Protein AF-A0A923YXT5-F1 (afdb_monomer)

Nearest PDB structures (foldseek):
  1cie-assembly1_A-2  TM=9.551E-01  e=8.536E-11  Saccharomyces cerevisiae
  1csv-assembly1_A  TM=9.526E-01  e=8.536E-11  Saccharomyces cerevisiae
  1qn2-assembly3_C  TM=9.470E-01  e=5.643E-10  Methylorubrum extorquens
  1ccr-assembly1_A  TM=9.533E-01  e=2.117E-09  Oryza sativa
  7tlx-assembly1_1  TM=9.416E-01  e=1.302E-06  Pseudomonas putida S16

Secondary structure (DSSP, 8-state):
------PPP-PPPPPHHHHHTT--HHHHHHHHTTTTTT---STTPPP-SS---TT-TTSBTT-STT----HHHHTTTTSB--HHHHHHHHH-HHHHSTT-S--------HHHHHHHHHHHHHSSSSPPPPPPPPTTTTPPPPPP--------------------

Structure (mmCIF, N/CA/C/O backbone):
data_AF-A0A923YXT5-F1
#
_entry.id   AF-A0A923YXT5-F1
#
loop_
_atom_site.group_PDB
_atom_site.id
_atom_site.type_symbol
_atom_site.label_atom_id
_atom_site.label_alt_id
_atom_site.label_comp_id
_atom_site.label_asym_id
_atom_site.label_entity_id
_atom_site.label_seq_id
_atom_site.pdbx_PDB_ins_code
_atom_site.Cartn_x
_atom_site.Cartn_y
_atom_site.Cartn_z
_atom_site.occupancy
_atom_site.B_iso_or_equiv
_atom_site.auth_seq_id
_atom_site.auth_comp_id
_atom_site.auth_asym_id
_atom_site.auth_atom_id
_atom_site.pdbx_PDB_model_num
ATOM 1 N N . GLU A 1 1 ? -2.731 35.002 30.625 1.00 38.69 1 GLU A N 1
ATOM 2 C CA . GLU A 1 1 ? -3.753 34.263 29.849 1.00 38.69 1 GLU A CA 1
ATOM 3 C C . GLU A 1 1 ? -3.170 33.890 28.485 1.00 38.69 1 GLU A C 1
ATOM 5 O O . GLU A 1 1 ? -2.816 34.787 27.735 1.00 38.69 1 GLU A O 1
ATOM 10 N N . GLU A 1 2 ? -2.794 32.651 28.157 1.00 40.62 2 GLU A N 1
ATOM 11 C CA . GLU A 1 2 ? -3.551 31.385 28.159 1.00 40.62 2 GLU A CA 1
ATOM 12 C C . GLU A 1 2 ? -4.891 31.479 27.425 1.00 40.62 2 GLU A C 1
ATOM 14 O O . GLU A 1 2 ? -5.812 32.089 27.947 1.00 40.62 2 GLU A O 1
ATOM 19 N N . VAL A 1 3 ? -4.990 30.830 26.255 1.00 37.34 3 VAL A N 1
ATOM 20 C CA . VAL A 1 3 ? -5.814 29.616 26.124 1.00 37.34 3 VAL A CA 1
ATOM 21 C C . VAL A 1 3 ? -5.154 28.679 25.103 1.00 37.34 3 VAL A C 1
ATOM 23 O O . VAL A 1 3 ? -5.242 28.874 23.891 1.00 37.34 3 VAL A O 1
ATOM 26 N N . ALA A 1 4 ? -4.463 27.656 25.602 1.00 42.16 4 ALA A N 1
ATOM 27 C CA . ALA A 1 4 ? -4.122 26.478 24.820 1.00 42.16 4 ALA A CA 1
ATOM 28 C C . ALA A 1 4 ? -5.375 25.598 24.746 1.00 42.16 4 ALA A C 1
ATOM 30 O O . ALA A 1 4 ? -5.822 25.065 25.759 1.00 42.16 4 ALA A O 1
ATOM 31 N N . THR A 1 5 ? -5.962 25.444 23.558 1.00 34.06 5 THR A N 1
ATOM 32 C CA . THR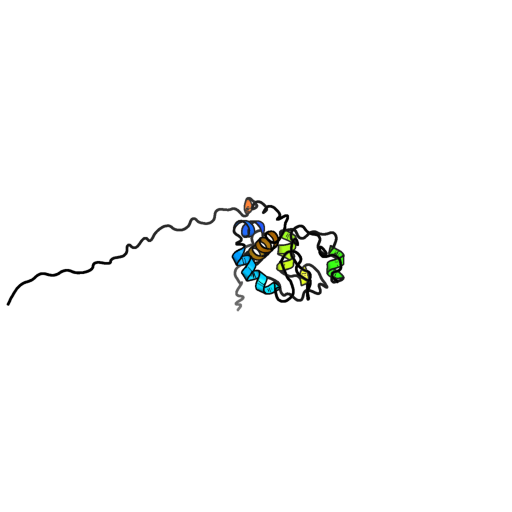 A 1 5 ? -6.950 24.383 23.346 1.00 34.06 5 THR A CA 1
ATOM 33 C C . THR A 1 5 ? -6.187 23.085 23.097 1.00 34.06 5 THR A C 1
ATOM 35 O O . THR A 1 5 ? -5.611 22.853 22.034 1.00 34.06 5 THR A O 1
ATOM 38 N N . ALA A 1 6 ? -6.096 22.267 24.143 1.00 40.66 6 ALA A N 1
ATOM 39 C CA . ALA A 1 6 ? -5.711 20.875 24.016 1.00 40.66 6 ALA A CA 1
ATOM 40 C C . ALA A 1 6 ? -6.790 20.176 23.178 1.00 40.66 6 ALA A C 1
ATOM 42 O O . ALA A 1 6 ? -7.930 20.023 23.616 1.00 40.66 6 ALA A O 1
ATOM 43 N N . GLY A 1 7 ? -6.434 19.798 21.948 1.00 37.41 7 GLY A N 1
ATOM 44 C CA . GLY A 1 7 ? -7.260 18.915 21.132 1.00 37.41 7 GLY A CA 1
ATOM 45 C C . GLY A 1 7 ? -7.489 17.581 21.854 1.00 37.41 7 GLY A C 1
ATOM 46 O O . GLY A 1 7 ? -6.668 17.188 22.688 1.00 37.41 7 GLY A O 1
ATOM 47 N N . PRO A 1 8 ? -8.599 16.881 21.570 1.00 41.28 8 PRO A N 1
ATOM 48 C CA . PRO A 1 8 ? -8.914 15.630 22.240 1.00 41.28 8 PRO A CA 1
ATOM 49 C C . PRO A 1 8 ? -7.780 14.629 22.018 1.00 41.28 8 PRO A C 1
ATOM 51 O O . PRO A 1 8 ? -7.347 14.399 20.888 1.00 41.28 8 PRO A O 1
ATOM 54 N N . ALA A 1 9 ? -7.288 14.071 23.125 1.00 38.06 9 ALA A N 1
ATOM 55 C CA . ALA A 1 9 ? -6.284 13.024 23.144 1.00 38.06 9 ALA A CA 1
ATOM 56 C C . ALA A 1 9 ? -6.670 11.917 22.155 1.00 38.06 9 ALA A C 1
ATOM 58 O O . ALA A 1 9 ? -7.796 11.416 22.178 1.00 38.06 9 ALA A O 1
ATOM 59 N N . ALA A 1 10 ? -5.731 11.576 21.273 1.00 41.12 10 ALA A N 1
ATOM 60 C CA . ALA A 1 10 ? -5.875 10.503 20.310 1.00 41.12 10 ALA A CA 1
ATOM 61 C C . ALA A 1 10 ? -6.278 9.220 21.043 1.00 41.12 10 ALA A C 1
ATOM 63 O O . ALA A 1 10 ? -5.503 8.663 21.821 1.00 41.12 10 ALA A O 1
ATOM 64 N N . VAL A 1 11 ? -7.502 8.761 20.795 1.00 43.72 11 VAL A N 1
ATOM 65 C CA . VAL A 1 11 ? -7.885 7.382 21.084 1.00 43.72 11 VAL A CA 1
ATOM 66 C C . VAL A 1 11 ? -6.874 6.520 20.334 1.00 43.72 11 VAL A C 1
ATOM 68 O O . VAL A 1 11 ? -6.701 6.708 19.129 1.00 43.72 11 VAL A O 1
ATOM 71 N N . ALA A 1 12 ? -6.140 5.663 21.046 1.00 58.09 12 ALA A N 1
ATOM 72 C CA . ALA A 1 12 ? -5.148 4.792 20.429 1.00 58.09 12 ALA A CA 1
ATOM 73 C C . ALA A 1 12 ? -5.811 4.025 19.275 1.00 58.09 12 ALA A C 1
ATOM 75 O O . ALA A 1 12 ? -6.822 3.349 19.482 1.00 58.09 12 ALA A O 1
ATOM 76 N N . ASP A 1 13 ? -5.279 4.197 18.062 1.00 76.75 13 ASP A N 1
ATOM 77 C CA . ASP A 1 13 ? -5.791 3.522 16.873 1.00 76.75 13 ASP A CA 1
ATOM 78 C C . ASP A 1 13 ? -5.728 2.005 17.108 1.00 76.75 13 ASP A C 1
ATOM 80 O O . ASP A 1 13 ? -4.737 1.482 17.629 1.00 76.75 13 ASP A O 1
ATOM 84 N N . LYS A 1 14 ? -6.815 1.301 16.789 1.00 88.75 14 LYS A N 1
ATOM 85 C CA . LYS A 1 14 ? -6.899 -0.145 16.988 1.00 88.75 14 LYS A CA 1
ATOM 86 C C . LYS A 1 14 ? -5.902 -0.868 16.065 1.00 88.75 14 LYS A C 1
ATOM 88 O O . LYS A 1 14 ? -5.528 -0.338 15.017 1.00 88.75 14 LYS A O 1
ATOM 93 N N . PRO A 1 15 ? -5.472 -2.094 16.413 1.00 90.69 15 PRO A N 1
ATOM 94 C CA . PRO A 1 15 ? -4.654 -2.906 15.514 1.00 90.69 15 PRO A CA 1
ATOM 95 C C . PRO A 1 15 ? -5.380 -3.144 14.178 1.00 90.69 15 PRO A C 1
ATOM 97 O O . PRO A 1 15 ? -6.611 -3.218 14.143 1.00 90.69 15 PRO A O 1
ATOM 100 N N . ILE A 1 16 ? -4.640 -3.261 13.067 1.00 94.12 16 ILE A N 1
ATOM 101 C CA . ILE A 1 16 ? -5.234 -3.350 11.717 1.00 94.12 16 ILE A CA 1
ATOM 102 C C . ILE A 1 16 ? -6.164 -4.561 11.571 1.00 94.12 16 ILE A C 1
ATOM 104 O O . ILE A 1 16 ? -7.154 -4.509 10.845 1.00 94.12 16 ILE A O 1
ATOM 108 N N . GLU A 1 17 ? -5.891 -5.619 12.326 1.00 93.56 17 GLU A N 1
ATOM 109 C CA . GLU A 1 17 ? -6.675 -6.842 12.457 1.00 93.56 17 GLU A CA 1
ATOM 110 C C . GLU A 1 17 ? -8.126 -6.556 12.863 1.00 93.56 17 GLU A C 1
ATOM 112 O O . GLU A 1 17 ? -9.048 -7.165 12.321 1.00 93.56 17 GLU A O 1
ATOM 117 N N . PHE A 1 18 ? -8.348 -5.581 13.755 1.00 94.12 18 PHE A N 1
ATOM 118 C CA . PHE A 1 18 ? -9.693 -5.158 14.153 1.00 94.12 18 PHE A CA 1
ATOM 119 C C . PHE A 1 18 ? -10.495 -4.636 12.955 1.00 94.12 18 PHE A C 1
ATOM 121 O O . PHE A 1 18 ? -11.656 -4.995 12.765 1.00 94.12 18 PHE A O 1
ATOM 128 N N . TYR A 1 19 ? -9.869 -3.805 12.123 1.00 95.25 19 TYR A N 1
ATOM 129 C CA . TYR A 1 19 ? -10.522 -3.222 10.955 1.00 95.25 19 TYR A CA 1
ATOM 130 C C . TYR A 1 19 ? -10.645 -4.231 9.807 1.00 95.25 19 TYR A C 1
ATOM 132 O O . TYR A 1 19 ? -11.656 -4.236 9.107 1.00 95.25 19 TYR A O 1
ATOM 140 N N . LEU A 1 20 ? -9.665 -5.127 9.640 1.00 95.19 20 LEU A N 1
ATOM 141 C CA . LEU A 1 20 ? -9.697 -6.200 8.641 1.00 95.19 20 LEU A CA 1
ATOM 142 C C . LEU A 1 20 ? -10.866 -7.163 8.859 1.00 95.19 20 LEU A C 1
ATOM 144 O O . LEU A 1 20 ? -11.475 -7.593 7.883 1.00 95.19 20 LEU A O 1
ATOM 148 N N . ALA A 1 21 ? -11.236 -7.441 10.112 1.00 93.69 21 ALA A N 1
ATOM 149 C CA . ALA A 1 21 ? -12.369 -8.310 10.436 1.00 93.69 21 ALA A CA 1
ATOM 150 C C . ALA A 1 21 ? -13.725 -7.800 9.909 1.00 93.69 21 ALA A C 1
ATOM 152 O O . ALA A 1 21 ? -14.661 -8.583 9.770 1.00 93.69 21 ALA A O 1
ATOM 153 N N . SER A 1 22 ? -13.835 -6.503 9.600 1.00 90.94 22 SER A N 1
ATOM 154 C CA . SER A 1 22 ? -15.043 -5.880 9.036 1.00 90.94 22 SER A CA 1
ATOM 155 C C . SER A 1 22 ? -14.799 -5.195 7.683 1.00 90.94 22 SER A C 1
ATOM 157 O O . SER A 1 22 ? -15.657 -4.459 7.183 1.00 90.94 22 SER A O 1
ATOM 159 N N . ALA A 1 23 ? -13.636 -5.430 7.069 1.00 93.62 23 ALA A N 1
ATOM 160 C CA . ALA A 1 23 ? -13.267 -4.823 5.800 1.00 93.62 23 ALA A CA 1
ATOM 161 C C . ALA A 1 23 ? -14.138 -5.357 4.650 1.00 93.62 23 ALA A C 1
ATOM 163 O O . ALA A 1 23 ? -14.359 -6.556 4.505 1.00 93.62 23 ALA A O 1
ATOM 164 N N . SER A 1 24 ? -14.605 -4.449 3.791 1.00 96.38 24 SER A N 1
ATOM 165 C CA . SER A 1 24 ? -15.352 -4.785 2.574 1.00 96.38 24 SER A CA 1
ATOM 166 C C . SER A 1 24 ? -14.426 -4.722 1.363 1.00 96.38 24 SER A C 1
ATOM 168 O O . SER A 1 24 ? -13.758 -3.708 1.150 1.00 96.38 24 SER A O 1
ATOM 170 N N . VAL A 1 25 ? -14.426 -5.783 0.551 1.00 96.25 25 VAL A N 1
ATOM 171 C CA . VAL A 1 25 ? -13.661 -5.850 -0.706 1.00 96.25 25 VAL A CA 1
ATOM 172 C C . VAL A 1 25 ? -14.121 -4.772 -1.689 1.00 96.25 25 VAL A C 1
ATOM 174 O O . VAL A 1 25 ? -13.275 -4.122 -2.295 1.00 96.25 25 VAL A O 1
ATOM 177 N N . ASP A 1 26 ? -15.426 -4.504 -1.780 1.00 97.88 26 ASP A N 1
ATOM 178 C CA . ASP A 1 26 ? -15.968 -3.455 -2.655 1.00 97.88 26 ASP A CA 1
ATOM 179 C C . ASP A 1 26 ? -15.497 -2.063 -2.225 1.00 97.88 26 ASP A C 1
ATOM 181 O O . ASP A 1 26 ? -15.008 -1.282 -3.041 1.00 97.88 26 ASP A O 1
ATOM 185 N N . LYS A 1 27 ? -15.540 -1.763 -0.917 1.00 98.31 27 LYS A N 1
ATOM 186 C CA . LYS A 1 27 ? -14.939 -0.525 -0.390 1.00 98.31 27 LYS A CA 1
ATOM 187 C C . LYS A 1 27 ? -13.439 -0.473 -0.677 1.00 98.31 27 LYS A C 1
ATOM 189 O O . LYS A 1 27 ? -12.909 0.593 -0.975 1.00 98.31 27 LYS A O 1
ATOM 194 N N . GLY A 1 28 ? -12.754 -1.610 -0.600 1.00 98.50 28 GLY A N 1
ATOM 195 C CA . GLY A 1 28 ? -11.342 -1.717 -0.937 1.00 98.50 28 GLY A CA 1
ATOM 196 C C . GLY A 1 28 ? -11.053 -1.408 -2.403 1.00 98.50 28 GLY A C 1
ATOM 197 O O . GLY A 1 28 ? -10.106 -0.677 -2.682 1.00 98.50 28 GLY A O 1
ATOM 198 N N . ALA A 1 29 ? -11.901 -1.873 -3.322 1.00 98.56 29 ALA A N 1
ATOM 199 C CA . ALA A 1 29 ? -11.824 -1.543 -4.742 1.00 98.56 29 ALA A CA 1
ATOM 200 C C . ALA A 1 29 ? -12.032 -0.037 -4.986 1.00 98.56 29 ALA A C 1
ATOM 202 O O . ALA A 1 29 ? -11.307 0.572 -5.774 1.00 98.56 29 ALA A O 1
ATOM 203 N N . GLU A 1 30 ? -12.959 0.596 -4.260 1.00 98.62 30 GLU A N 1
ATOM 204 C CA . GLU A 1 30 ? -13.153 2.051 -4.303 1.00 98.62 30 GLU A CA 1
ATOM 205 C C . GLU A 1 30 ? -11.921 2.814 -3.797 1.00 98.62 30 GLU A C 1
ATOM 207 O O . GLU A 1 30 ? -11.468 3.766 -4.436 1.00 98.62 30 GLU A O 1
ATOM 212 N N . VAL A 1 31 ? -11.318 2.374 -2.688 1.00 98.62 31 VAL A N 1
ATOM 213 C CA . VAL A 1 31 ? -10.071 2.965 -2.174 1.00 98.62 31 VAL A CA 1
ATOM 214 C C . VAL A 1 31 ? -8.913 2.744 -3.154 1.00 98.62 31 VAL A C 1
ATOM 216 O O . VAL A 1 31 ? -8.115 3.662 -3.360 1.00 98.62 31 VAL A O 1
ATOM 219 N N . PHE A 1 32 ? -8.849 1.582 -3.810 1.00 98.69 32 PHE A N 1
ATOM 220 C CA . PHE A 1 32 ? -7.817 1.241 -4.792 1.00 98.69 32 PHE A CA 1
ATOM 221 C C . PHE A 1 32 ? -7.797 2.183 -6.004 1.00 98.69 32 PHE A C 1
ATOM 223 O O . PHE A 1 32 ? -6.759 2.331 -6.647 1.00 98.69 32 PHE A O 1
ATOM 230 N N . LYS A 1 33 ? -8.882 2.916 -6.290 1.00 98.25 33 LYS A N 1
ATOM 231 C CA . LYS A 1 33 ? -8.882 3.958 -7.335 1.00 98.25 33 LYS A CA 1
ATOM 232 C C . LYS A 1 33 ? -7.792 5.018 -7.112 1.00 98.25 33 LYS A C 1
ATOM 234 O O . LYS A 1 33 ? -7.278 5.562 -8.084 1.00 98.25 33 LYS A O 1
ATOM 239 N N . LYS A 1 34 ? -7.358 5.248 -5.862 1.00 98.12 34 LYS A N 1
ATOM 240 C CA . LYS A 1 34 ? -6.203 6.108 -5.516 1.00 98.12 34 LYS A CA 1
ATOM 241 C C . LYS A 1 34 ? -4.863 5.563 -6.035 1.00 98.12 34 LYS A C 1
ATOM 243 O O . LYS A 1 34 ? -3.908 6.319 -6.173 1.00 98.12 34 LYS A O 1
ATOM 248 N N . CYS A 1 35 ? -4.788 4.262 -6.300 1.00 98.31 35 CYS A N 1
ATOM 249 C CA . CYS A 1 35 ? -3.600 3.537 -6.750 1.00 98.31 35 CYS A CA 1
ATOM 250 C C . CYS A 1 35 ? -3.595 3.314 -8.273 1.00 98.31 35 CYS A C 1
ATOM 252 O O . CYS A 1 35 ? -2.527 3.147 -8.864 1.00 98.31 35 CYS A O 1
ATOM 254 N N . GLY A 1 36 ? -4.776 3.331 -8.903 1.00 97.25 36 GLY A N 1
ATOM 255 C CA . GLY A 1 36 ? -4.994 2.909 -10.293 1.00 97.25 36 GLY A CA 1
ATOM 256 C C . GLY A 1 36 ? -4.268 3.730 -11.362 1.00 97.25 36 GLY A C 1
ATOM 257 O O . GLY A 1 36 ? -4.065 3.240 -12.466 1.00 97.25 36 GLY A O 1
ATOM 258 N N . ALA A 1 37 ? -3.828 4.951 -11.045 1.00 97.00 37 ALA A N 1
ATOM 259 C CA . ALA A 1 37 ? -3.007 5.748 -11.961 1.00 97.00 37 ALA A CA 1
ATOM 260 C C . ALA A 1 37 ? -1.591 5.170 -12.152 1.00 97.00 37 ALA A C 1
ATOM 262 O O . ALA A 1 37 ? -0.957 5.410 -13.177 1.00 97.00 37 ALA A O 1
ATOM 263 N N . CYS A 1 38 ? -1.092 4.420 -11.165 1.00 98.44 38 CYS A N 1
ATOM 264 C CA . CYS A 1 38 ? 0.273 3.898 -11.164 1.00 98.44 38 CYS A CA 1
ATOM 265 C C . CYS A 1 38 ? 0.330 2.370 -11.193 1.00 98.44 38 CYS A C 1
ATOM 267 O O . CYS A 1 38 ? 1.322 1.821 -11.669 1.00 98.44 38 CYS A O 1
ATOM 269 N N . HIS A 1 39 ? -0.701 1.699 -10.679 1.00 98.62 39 HIS A N 1
ATOM 270 C CA . HIS A 1 39 ? -0.709 0.260 -10.454 1.00 98.62 39 HIS A CA 1
ATOM 271 C C . HIS A 1 39 ? -1.922 -0.420 -11.084 1.00 98.62 39 HIS A C 1
ATOM 273 O O . HIS A 1 39 ? -3.033 0.106 -11.065 1.00 98.62 39 HIS A O 1
ATOM 279 N N . ASN A 1 40 ? -1.712 -1.655 -11.529 1.00 96.94 40 ASN A N 1
ATOM 280 C CA . ASN A 1 40 ? -2.761 -2.602 -11.883 1.00 96.94 40 ASN A CA 1
ATOM 281 C C . ASN A 1 40 ? -2.827 -3.719 -10.826 1.00 96.94 40 ASN A C 1
ATOM 283 O O . ASN A 1 40 ? -1.793 -4.093 -10.281 1.00 96.94 40 ASN A O 1
ATOM 287 N N . ALA A 1 41 ? -4.012 -4.269 -10.548 1.00 97.75 41 ALA A N 1
ATOM 288 C CA . ALA A 1 41 ? -4.198 -5.376 -9.593 1.00 97.75 41 ALA A CA 1
ATOM 289 C C . ALA A 1 41 ? -4.805 -6.638 -10.229 1.00 97.75 41 ALA A C 1
ATOM 291 O O . ALA A 1 41 ? -5.193 -7.561 -9.524 1.00 97.75 41 ALA A O 1
ATOM 292 N N . GLU A 1 42 ? -4.901 -6.687 -11.556 1.00 97.69 42 GLU A N 1
ATOM 293 C CA . GLU A 1 42 ? -5.388 -7.854 -12.293 1.00 97.69 42 GLU A CA 1
ATOM 294 C C . GLU A 1 42 ? -4.269 -8.863 -12.568 1.00 97.69 42 GLU A C 1
ATOM 296 O O . GLU A 1 42 ? -3.114 -8.489 -12.823 1.00 97.69 42 GLU A O 1
ATOM 301 N N . LYS A 1 43 ? -4.636 -10.149 -12.559 1.00 97.62 43 LYS A N 1
ATOM 302 C CA . LYS A 1 43 ? -3.725 -11.268 -12.813 1.00 97.62 43 LYS A CA 1
ATOM 303 C C . LYS A 1 43 ? -3.067 -11.128 -14.181 1.00 97.62 43 LYS A C 1
ATOM 305 O O . LYS A 1 43 ? -3.751 -11.018 -15.194 1.00 97.62 43 LYS A O 1
ATOM 310 N N . GLY A 1 44 ? -1.735 -11.136 -14.205 1.00 95.56 44 GLY A N 1
ATOM 311 C CA . GLY A 1 44 ? -0.958 -10.998 -15.440 1.00 95.56 44 GLY A CA 1
ATOM 312 C C . GLY A 1 44 ? -1.048 -9.619 -16.105 1.00 95.56 44 GLY A C 1
ATOM 313 O O . GLY A 1 44 ? -0.565 -9.457 -17.222 1.00 95.56 44 GLY A O 1
ATOM 314 N N . GLY A 1 45 ? -1.655 -8.621 -15.455 1.00 95.88 45 GLY A N 1
ATOM 315 C CA . GLY A 1 45 ? -1.695 -7.269 -16.002 1.00 95.88 45 GLY A CA 1
ATOM 316 C C . GLY A 1 45 ? -0.328 -6.583 -15.972 1.00 95.88 45 GLY A C 1
ATOM 317 O O . GLY A 1 45 ? 0.558 -6.953 -15.202 1.00 95.88 45 GLY A O 1
ATOM 318 N N . ALA A 1 46 ? -0.166 -5.553 -16.797 1.00 96.12 46 ALA A N 1
ATOM 319 C CA . ALA A 1 46 ? 1.116 -4.884 -16.989 1.00 96.12 46 ALA A CA 1
ATOM 320 C C . ALA A 1 46 ? 1.613 -4.120 -15.748 1.00 96.12 46 ALA A C 1
ATOM 322 O O . ALA A 1 46 ? 0.834 -3.673 -14.902 1.00 96.12 46 ALA A O 1
ATOM 323 N N . ASN A 1 47 ? 2.931 -3.921 -15.698 1.00 97.44 47 ASN A N 1
ATOM 324 C CA . ASN A 1 47 ? 3.553 -2.893 -14.868 1.00 97.44 47 ASN A CA 1
ATOM 325 C C . ASN A 1 47 ? 3.335 -1.511 -15.504 1.00 97.44 47 ASN A C 1
ATOM 327 O O . ASN A 1 47 ? 3.237 -1.398 -16.727 1.00 97.44 47 ASN A O 1
ATOM 331 N N . GLY A 1 48 ? 3.302 -0.466 -14.683 1.00 94.31 48 GLY A N 1
ATOM 332 C CA . GLY A 1 48 ? 3.199 0.923 -15.122 1.00 94.31 48 GLY A CA 1
ATOM 333 C C . GLY A 1 48 ? 4.243 1.794 -14.434 1.00 94.31 48 GLY A C 1
ATOM 334 O O . GLY A 1 48 ? 5.412 1.423 -14.336 1.00 94.31 48 GLY A O 1
ATOM 335 N N . ILE A 1 49 ? 3.807 2.949 -13.923 1.00 97.38 49 ILE A N 1
ATOM 336 C CA . ILE A 1 49 ? 4.639 3.796 -13.050 1.00 97.38 49 ILE A CA 1
ATOM 337 C C . ILE A 1 49 ? 5.062 3.005 -11.801 1.00 97.38 49 ILE A C 1
ATOM 339 O O . ILE A 1 49 ? 6.193 3.135 -11.335 1.00 97.38 49 ILE A O 1
ATOM 343 N N . GLY A 1 50 ? 4.157 2.179 -11.271 1.00 98.00 50 GLY A N 1
ATOM 344 C CA . GLY A 1 50 ? 4.425 1.192 -10.235 1.00 98.00 50 GLY A CA 1
ATOM 345 C C . GLY A 1 50 ? 4.302 -0.249 -10.753 1.00 98.00 50 GLY A C 1
ATOM 346 O O . GLY A 1 50 ? 3.782 -0.479 -11.850 1.00 98.00 50 GLY A O 1
ATOM 347 N N . PRO A 1 51 ? 4.766 -1.240 -9.974 1.00 98.25 51 PRO A N 1
ATOM 348 C CA . PRO A 1 51 ? 4.599 -2.651 -10.310 1.00 98.25 51 PRO A CA 1
ATOM 349 C C . PRO A 1 51 ? 3.120 -3.064 -10.289 1.00 98.25 51 PRO A C 1
ATOM 351 O O . PRO A 1 51 ? 2.303 -2.463 -9.588 1.00 98.25 51 PRO A O 1
ATOM 354 N N . ASN A 1 52 ? 2.772 -4.122 -11.019 1.00 98.44 52 ASN A N 1
ATOM 355 C CA . ASN A 1 52 ? 1.508 -4.830 -10.817 1.00 98.44 52 ASN A CA 1
ATOM 356 C C . ASN A 1 52 ? 1.414 -5.336 -9.362 1.00 98.44 52 ASN A C 1
ATOM 358 O O . ASN A 1 52 ? 2.421 -5.747 -8.798 1.00 98.44 52 ASN A O 1
ATOM 362 N N . LEU A 1 53 ? 0.222 -5.290 -8.761 1.00 98.62 53 LEU A N 1
ATOM 363 C CA . LEU A 1 53 ? -0.030 -5.616 -7.351 1.00 98.62 53 LEU A CA 1
ATOM 364 C C . LEU A 1 53 ? -0.820 -6.919 -7.143 1.00 98.62 53 LEU A C 1
ATOM 366 O O . LEU A 1 53 ? -1.192 -7.238 -6.015 1.00 98.62 53 LEU A O 1
ATOM 370 N N . TYR A 1 54 ? -1.099 -7.678 -8.200 1.00 98.56 54 TYR A N 1
ATOM 371 C CA . TYR A 1 54 ? -1.704 -9.000 -8.070 1.00 98.56 54 TYR A CA 1
ATOM 372 C C . TYR A 1 54 ? -0.758 -9.930 -7.300 1.00 98.56 54 TYR A C 1
ATOM 374 O O . TYR A 1 54 ? 0.423 -10.047 -7.632 1.00 98.56 54 TYR A O 1
ATOM 382 N N . GLY A 1 55 ? -1.273 -10.585 -6.261 1.00 97.94 55 GLY A N 1
ATOM 383 C CA . GLY A 1 55 ? -0.496 -11.459 -5.384 1.00 97.94 55 GLY A CA 1
ATOM 384 C C . GLY A 1 55 ? 0.492 -10.725 -4.471 1.00 97.94 55 GLY A C 1
ATOM 385 O O . GLY A 1 55 ? 1.401 -11.359 -3.944 1.00 97.94 55 GLY A O 1
ATOM 386 N N . VAL A 1 56 ? 0.348 -9.405 -4.280 1.00 98.25 56 VAL A N 1
ATOM 387 C CA . VAL A 1 56 ? 1.279 -8.624 -3.445 1.00 98.25 56 VAL A CA 1
ATOM 388 C C . VAL A 1 56 ? 1.234 -9.038 -1.971 1.00 98.25 56 VAL A C 1
ATOM 390 O O . VAL A 1 56 ? 2.271 -9.080 -1.316 1.00 98.25 56 VAL A O 1
ATOM 393 N N . VAL A 1 57 ? 0.052 -9.370 -1.440 1.00 98.25 57 VAL A N 1
ATOM 394 C CA . VAL A 1 57 ? -0.120 -9.705 -0.018 1.00 98.25 57 VAL A CA 1
ATOM 395 C C . VAL A 1 57 ? 0.562 -11.040 0.293 1.00 98.25 57 VAL A C 1
ATOM 397 O O . VAL A 1 57 ? 0.276 -12.058 -0.330 1.00 98.25 57 VAL A O 1
ATOM 400 N N . GLY A 1 58 ? 1.490 -11.027 1.252 1.00 96.88 58 GLY A N 1
ATOM 401 C CA . GLY A 1 58 ? 2.359 -12.154 1.615 1.00 96.88 58 GLY A CA 1
ATOM 402 C C . GLY A 1 58 ? 3.605 -12.330 0.734 1.00 96.88 58 GLY A C 1
ATOM 403 O O . GLY A 1 58 ? 4.514 -13.097 1.091 1.00 96.88 58 GLY A O 1
ATOM 404 N N . GLY A 1 59 ? 3.674 -11.617 -0.394 1.00 96.56 59 GLY A N 1
ATOM 405 C CA . GLY A 1 59 ? 4.824 -11.592 -1.296 1.00 96.56 59 GLY A CA 1
ATOM 406 C C . GLY A 1 59 ? 6.009 -10.801 -0.724 1.00 96.56 59 GLY A C 1
ATOM 407 O O . GLY A 1 59 ? 5.845 -10.066 0.253 1.00 96.56 59 GLY A O 1
ATOM 408 N N . PRO A 1 60 ? 7.221 -10.956 -1.288 1.00 96.81 60 PRO A N 1
ATOM 409 C CA . PRO A 1 60 ? 8.362 -10.121 -0.916 1.00 96.81 60 PRO A CA 1
ATOM 410 C C . PRO A 1 60 ? 8.154 -8.665 -1.364 1.00 96.81 60 PRO A C 1
ATOM 412 O O . PRO A 1 60 ? 7.330 -8.383 -2.238 1.00 96.81 60 PRO A O 1
ATOM 415 N N . HIS A 1 61 ? 8.895 -7.719 -0.786 1.00 96.50 61 HIS A N 1
ATOM 416 C CA . HIS A 1 61 ? 8.723 -6.299 -1.123 1.00 96.50 61 HIS A CA 1
ATOM 417 C C . HIS A 1 61 ? 8.977 -5.977 -2.607 1.00 96.50 61 HIS A C 1
ATOM 419 O O . HIS A 1 61 ? 8.365 -5.058 -3.157 1.00 96.50 61 HIS A O 1
ATOM 425 N N . ASP A 1 62 ? 9.812 -6.775 -3.269 1.00 95.12 62 ASP A N 1
ATOM 426 C CA . ASP A 1 62 ? 10.163 -6.713 -4.687 1.00 95.12 62 ASP A CA 1
ATOM 427 C C . ASP A 1 62 ? 9.501 -7.832 -5.523 1.00 95.12 62 ASP A C 1
ATOM 429 O O . ASP A 1 62 ? 10.096 -8.358 -6.460 1.00 95.12 62 ASP A O 1
ATOM 433 N N . HIS A 1 63 ? 8.256 -8.209 -5.203 1.00 94.25 63 HIS A N 1
ATOM 434 C CA . HIS A 1 63 ? 7.591 -9.392 -5.779 1.00 94.25 63 HIS A CA 1
ATOM 435 C C . HIS A 1 63 ? 7.482 -9.458 -7.313 1.00 94.25 63 HIS A C 1
ATOM 437 O O . HIS A 1 63 ? 7.229 -10.542 -7.845 1.00 94.25 63 HIS A O 1
ATOM 443 N N . VAL A 1 64 ? 7.644 -8.347 -8.039 1.00 95.88 64 VAL A N 1
ATOM 444 C CA . VAL A 1 64 ? 7.615 -8.341 -9.505 1.00 95.88 64 VAL A CA 1
ATOM 445 C C . VAL A 1 64 ? 9.032 -8.363 -10.060 1.00 95.88 64 VAL A C 1
ATOM 447 O O . VAL A 1 64 ? 9.708 -7.337 -10.155 1.00 95.88 64 VAL A O 1
ATOM 450 N N . ALA A 1 65 ? 9.453 -9.542 -10.513 1.00 91.56 65 ALA A N 1
ATOM 451 C CA . ALA A 1 65 ? 10.725 -9.709 -11.200 1.00 91.56 65 ALA A CA 1
ATOM 452 C C . ALA A 1 65 ? 10.839 -8.765 -12.414 1.00 91.56 65 ALA A C 1
ATOM 454 O O . ALA A 1 65 ? 9.915 -8.634 -13.219 1.00 91.56 65 ALA A O 1
ATOM 455 N N . GLY A 1 66 ? 11.992 -8.108 -12.545 1.00 91.00 66 GLY A N 1
ATOM 456 C CA . GLY A 1 66 ? 12.284 -7.190 -13.649 1.00 91.00 66 GLY A CA 1
ATOM 457 C C . GLY A 1 66 ? 11.693 -5.782 -13.510 1.00 91.00 66 GLY A C 1
ATOM 458 O O . GLY A 1 66 ? 11.997 -4.927 -14.342 1.00 91.00 66 GLY A O 1
ATOM 459 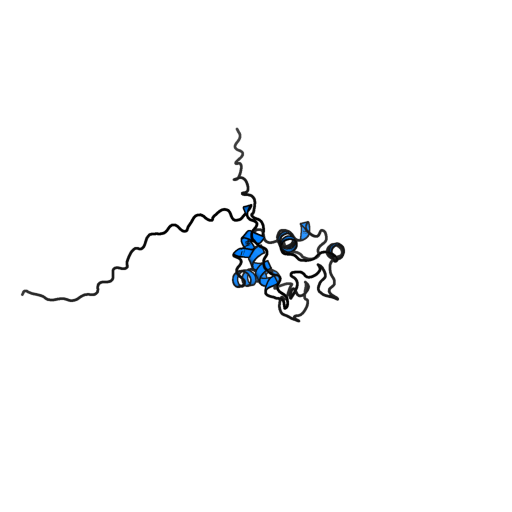N N . PHE A 1 67 ? 10.898 -5.488 -12.472 1.00 97.00 67 PHE A N 1
ATOM 460 C CA . PHE A 1 67 ? 10.494 -4.110 -12.189 1.00 97.00 67 PHE A CA 1
ATOM 461 C C . PHE A 1 67 ? 11.651 -3.313 -11.560 1.00 97.00 67 PHE A C 1
ATOM 463 O O . PHE A 1 67 ? 12.378 -3.798 -10.696 1.00 97.00 67 PHE A O 1
ATOM 470 N N . SER A 1 68 ? 11.825 -2.060 -11.986 1.00 96.44 68 SER A N 1
ATOM 471 C CA . SER A 1 68 ? 12.896 -1.183 -11.494 1.00 96.44 68 SER A CA 1
ATOM 472 C C . SER A 1 68 ? 12.489 -0.459 -10.208 1.00 96.44 68 SER A C 1
ATOM 474 O O . SER A 1 68 ? 12.079 0.706 -10.227 1.00 96.44 68 SER A O 1
ATOM 476 N N . TYR A 1 69 ? 12.623 -1.142 -9.073 1.00 97.25 69 TYR A N 1
ATOM 477 C CA . TYR A 1 69 ? 12.354 -0.577 -7.750 1.00 97.25 69 TYR A CA 1
ATOM 478 C C . TYR A 1 69 ? 13.313 0.579 -7.383 1.00 97.25 69 TYR A C 1
ATOM 480 O O . TYR A 1 69 ? 14.266 0.911 -8.096 1.00 97.25 69 TYR A O 1
ATOM 488 N N . SER A 1 70 ? 13.028 1.285 -6.286 1.00 96.62 70 SER A N 1
ATOM 489 C CA . SER A 1 70 ? 13.972 2.263 -5.732 1.00 96.62 70 SER A CA 1
ATOM 49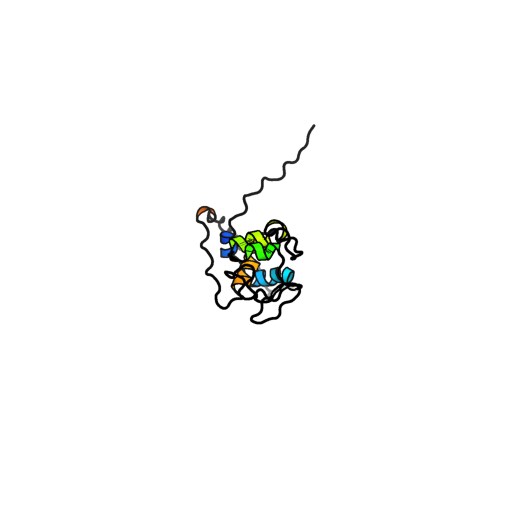0 C C . SER A 1 70 ? 15.019 1.577 -4.859 1.00 96.62 70 SER A C 1
ATOM 492 O O . SER A 1 70 ? 14.740 0.535 -4.272 1.00 96.62 70 SER A O 1
ATOM 494 N N . ASP A 1 71 ? 16.185 2.201 -4.692 1.00 96.38 71 ASP A N 1
ATOM 495 C CA . ASP A 1 71 ? 17.240 1.685 -3.808 1.00 96.38 71 ASP A CA 1
ATOM 496 C C . ASP A 1 71 ? 16.738 1.497 -2.371 1.00 96.38 71 ASP A C 1
ATOM 498 O O . ASP A 1 71 ? 17.109 0.540 -1.697 1.00 96.38 71 ASP A O 1
ATOM 502 N N . GLY A 1 72 ? 15.864 2.398 -1.904 1.00 95.75 72 GLY A N 1
ATOM 503 C CA . GLY A 1 72 ? 15.194 2.264 -0.612 1.00 95.75 72 GLY A CA 1
ATOM 504 C C . GLY A 1 72 ? 14.369 0.981 -0.526 1.00 95.75 72 GLY A C 1
ATOM 505 O O . GLY A 1 72 ? 14.485 0.246 0.448 1.00 95.75 72 GLY A O 1
ATOM 506 N N . MET A 1 73 ? 13.583 0.677 -1.562 1.00 96.62 73 MET A N 1
ATOM 507 C CA . MET A 1 73 ? 12.747 -0.524 -1.585 1.00 96.62 73 MET A CA 1
ATOM 508 C C . MET A 1 73 ? 13.589 -1.799 -1.680 1.00 96.62 73 MET A C 1
ATOM 510 O O . MET A 1 73 ? 13.335 -2.752 -0.946 1.00 96.62 73 MET A O 1
ATOM 514 N N . MET A 1 74 ? 14.654 -1.786 -2.489 1.00 96.31 74 MET A N 1
ATOM 515 C CA . MET A 1 74 ? 15.566 -2.928 -2.629 1.00 96.31 74 MET A CA 1
ATOM 516 C C . MET A 1 74 ? 16.256 -3.311 -1.316 1.00 96.31 74 MET A C 1
ATOM 518 O O . MET A 1 74 ? 16.497 -4.490 -1.073 1.00 96.31 74 MET A O 1
ATOM 522 N N . LYS A 1 75 ? 16.512 -2.351 -0.418 1.00 96.06 75 LYS A N 1
ATOM 523 C CA . LYS A 1 75 ? 17.043 -2.636 0.931 1.00 96.06 75 LYS A CA 1
ATOM 524 C C . LYS A 1 75 ? 16.079 -3.438 1.808 1.00 96.06 75 LYS A C 1
ATOM 526 O O . LYS A 1 75 ? 16.501 -3.986 2.820 1.00 96.06 75 LYS A O 1
ATOM 531 N N . THR A 1 76 ? 14.805 -3.500 1.430 1.00 95.00 76 THR A N 1
ATOM 532 C CA . THR A 1 76 ? 13.753 -4.224 2.151 1.00 95.00 76 THR A CA 1
ATOM 533 C C . THR A 1 76 ? 13.286 -5.487 1.423 1.00 95.00 76 THR A C 1
ATOM 535 O O . THR A 1 76 ? 12.346 -6.119 1.881 1.00 95.00 76 THR A O 1
ATOM 538 N N . ALA A 1 77 ? 13.934 -5.886 0.321 1.00 91.50 77 ALA A N 1
ATOM 539 C CA . ALA A 1 77 ? 13.503 -6.999 -0.538 1.00 91.50 77 ALA A CA 1
ATOM 540 C C . ALA A 1 77 ? 13.328 -8.347 0.194 1.00 91.50 77 ALA A C 1
ATOM 542 O O . ALA A 1 77 ? 12.479 -9.152 -0.173 1.00 91.50 77 ALA A O 1
ATOM 543 N N . SER A 1 78 ? 14.087 -8.594 1.269 1.00 88.19 78 SER A N 1
ATOM 544 C CA . SER A 1 78 ? 13.940 -9.807 2.088 1.00 88.19 78 SER A CA 1
ATOM 545 C C . SER A 1 78 ? 12.695 -9.813 2.986 1.00 88.19 78 SER A C 1
ATOM 547 O O . SER A 1 78 ? 12.323 -10.871 3.499 1.00 88.19 78 SER A O 1
ATOM 549 N N . ALA A 1 79 ? 12.052 -8.660 3.193 1.00 95.75 79 ALA A N 1
ATOM 550 C CA . ALA A 1 79 ? 10.822 -8.532 3.964 1.00 95.75 79 ALA A CA 1
ATOM 551 C C . ALA A 1 79 ? 9.588 -8.891 3.122 1.00 95.75 79 ALA A C 1
ATOM 553 O O . ALA A 1 79 ? 9.621 -8.892 1.889 1.00 95.75 79 ALA A O 1
ATOM 554 N N . LYS A 1 80 ? 8.487 -9.206 3.809 1.00 97.25 80 LYS A N 1
ATOM 555 C CA . LYS A 1 80 ? 7.214 -9.594 3.196 1.00 97.25 80 LYS A CA 1
ATOM 556 C C . LYS A 1 80 ? 6.134 -8.552 3.453 1.00 97.25 80 LYS A C 1
ATOM 558 O O . LYS A 1 80 ? 6.049 -7.997 4.545 1.00 97.25 80 LYS A O 1
ATOM 563 N N . TRP A 1 81 ? 5.245 -8.396 2.479 1.00 97.94 81 TRP A N 1
ATOM 564 C CA . TRP A 1 81 ? 4.025 -7.606 2.595 1.00 97.94 81 TRP A CA 1
ATOM 565 C C . TRP A 1 81 ? 2.949 -8.339 3.403 1.00 97.94 81 TRP A C 1
ATOM 567 O O . TRP A 1 81 ? 1.938 -8.785 2.859 1.00 97.94 81 TRP A O 1
ATOM 577 N N . ASP A 1 82 ? 3.163 -8.486 4.709 1.00 96.75 82 ASP A N 1
ATOM 578 C CA . ASP A 1 82 ? 2.095 -8.894 5.622 1.00 96.75 82 ASP A CA 1
ATOM 579 C C . ASP A 1 82 ? 1.102 -7.743 5.899 1.00 96.75 82 ASP A C 1
ATOM 581 O O . ASP A 1 82 ? 1.268 -6.608 5.436 1.00 96.75 82 ASP A O 1
ATOM 585 N N . PHE A 1 83 ? 0.032 -8.039 6.641 1.00 97.44 83 PHE A N 1
ATOM 586 C CA . PHE A 1 83 ? -1.021 -7.067 6.944 1.00 97.44 83 PHE A CA 1
ATOM 587 C C . PHE A 1 83 ? -0.508 -5.847 7.728 1.00 97.44 83 PHE A C 1
ATOM 589 O O . PHE A 1 83 ? -0.956 -4.725 7.476 1.00 97.44 83 PHE A O 1
ATOM 596 N N . ALA A 1 84 ? 0.449 -6.036 8.640 1.00 96.31 84 ALA A N 1
ATOM 597 C CA . ALA A 1 84 ? 1.008 -4.966 9.461 1.00 96.31 84 ALA A CA 1
ATOM 598 C C . ALA A 1 84 ? 1.989 -4.092 8.661 1.00 96.31 84 ALA A C 1
ATOM 600 O O . ALA A 1 84 ? 1.927 -2.861 8.735 1.00 96.31 84 ALA A O 1
ATOM 601 N N . ALA A 1 85 ? 2.842 -4.711 7.844 1.00 97.88 85 ALA A N 1
ATOM 602 C CA . ALA A 1 85 ? 3.750 -4.042 6.922 1.00 97.88 85 ALA A CA 1
ATOM 603 C C . ALA A 1 85 ? 2.976 -3.192 5.910 1.00 97.88 85 ALA A C 1
ATOM 605 O O . ALA A 1 85 ? 3.281 -2.011 5.741 1.00 97.88 85 ALA A O 1
ATOM 606 N N . LEU A 1 86 ? 1.919 -3.745 5.303 1.00 98.44 86 LEU A N 1
ATOM 607 C CA . LEU A 1 86 ? 1.049 -3.002 4.390 1.00 98.44 86 LEU A CA 1
ATOM 608 C C . LEU A 1 86 ? 0.319 -1.857 5.096 1.00 98.44 86 LEU A C 1
ATOM 610 O O . LEU A 1 86 ? 0.219 -0.767 4.538 1.00 98.44 86 LEU A O 1
ATOM 614 N N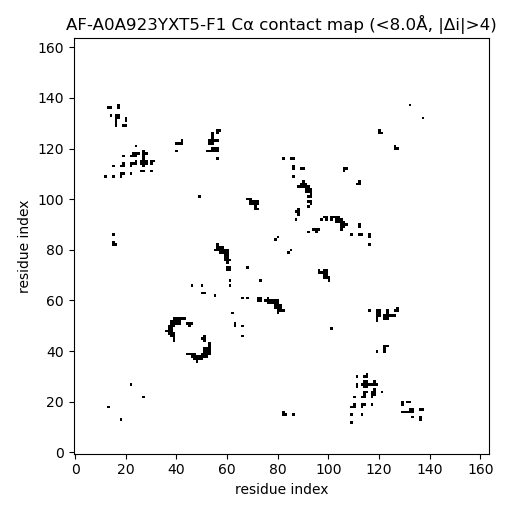 . ASN A 1 87 ? -0.155 -2.059 6.328 1.00 98.25 87 ASN A N 1
ATOM 61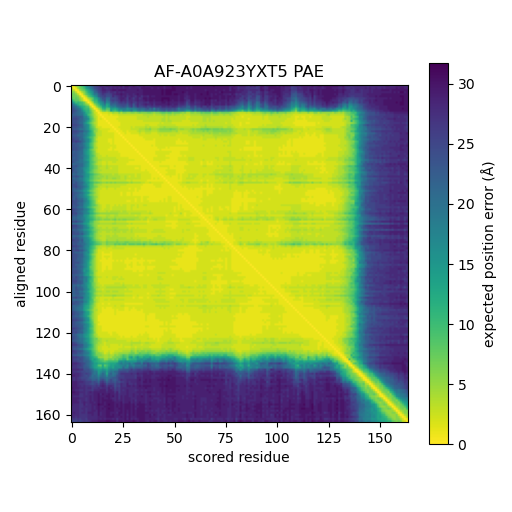5 C CA . ASN A 1 87 ? -0.770 -0.995 7.120 1.00 98.25 87 ASN A CA 1
ATOM 616 C C . ASN A 1 87 ? 0.200 0.176 7.349 1.00 98.25 87 ASN A C 1
ATOM 618 O O . ASN A 1 87 ? -0.147 1.333 7.094 1.00 98.25 87 ASN A O 1
ATOM 622 N N . ALA A 1 88 ? 1.427 -0.115 7.785 1.00 97.94 88 ALA A N 1
ATOM 623 C CA . ALA A 1 88 ? 2.448 0.899 8.034 1.00 97.94 88 ALA A CA 1
ATOM 624 C C . ALA A 1 88 ? 2.889 1.599 6.735 1.00 97.94 88 ALA A C 1
ATOM 626 O O . ALA A 1 88 ? 2.946 2.830 6.680 1.00 97.94 88 ALA A O 1
ATOM 627 N N . TRP A 1 89 ? 3.102 0.828 5.666 1.00 98.31 89 TRP A N 1
ATOM 628 C CA . TRP A 1 89 ? 3.424 1.335 4.334 1.00 98.31 89 TRP A CA 1
ATOM 629 C C . TRP A 1 89 ? 2.357 2.282 3.799 1.00 98.31 89 TRP A C 1
ATOM 631 O O . TRP A 1 89 ? 2.664 3.403 3.402 1.00 98.31 89 TRP A O 1
ATOM 641 N N . LEU A 1 90 ? 1.092 1.864 3.829 1.00 98.44 90 LEU A N 1
ATOM 642 C CA . LEU A 1 90 ? -0.021 2.659 3.320 1.00 98.44 90 LEU A CA 1
ATOM 643 C C . LEU A 1 90 ? -0.332 3.864 4.205 1.00 98.44 90 LEU A C 1
ATOM 645 O O . LEU A 1 90 ? -0.935 4.811 3.711 1.00 98.44 90 LEU A O 1
ATOM 649 N N . THR A 1 91 ? 0.081 3.870 5.474 1.00 98.31 91 THR A N 1
ATOM 650 C CA . THR A 1 91 ? -0.056 5.045 6.348 1.00 98.31 91 THR A CA 1
ATOM 651 C C . THR A 1 91 ? 0.875 6.167 5.900 1.00 98.31 91 THR A C 1
ATOM 653 O O . THR A 1 91 ? 0.436 7.309 5.780 1.00 98.31 91 THR A O 1
ATOM 656 N N . ASN A 1 92 ? 2.147 5.855 5.635 1.00 98.06 92 ASN A N 1
ATOM 657 C CA . ASN A 1 92 ? 3.127 6.825 5.147 1.00 98.06 92 ASN A CA 1
ATOM 658 C C . ASN A 1 92 ? 4.280 6.113 4.409 1.00 98.06 92 ASN A C 1
ATOM 660 O O . ASN A 1 92 ? 5.270 5.728 5.044 1.00 98.06 92 ASN A O 1
ATOM 664 N N . PRO A 1 93 ? 4.206 5.986 3.070 1.00 98.00 93 PRO A N 1
ATOM 665 C CA . PRO A 1 93 ? 5.209 5.251 2.302 1.00 98.00 9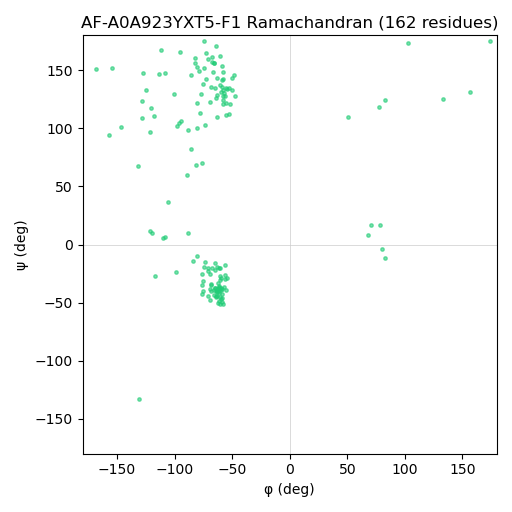3 PRO A CA 1
ATOM 666 C C . PRO A 1 93 ? 6.618 5.826 2.449 1.00 98.00 93 PRO A C 1
ATOM 668 O O . PRO A 1 93 ? 7.595 5.092 2.578 1.00 98.00 93 PRO A O 1
ATOM 671 N N . LYS A 1 94 ? 6.737 7.159 2.476 1.00 97.31 94 LYS A N 1
ATOM 672 C CA . LYS A 1 94 ? 8.033 7.840 2.573 1.00 97.31 94 LYS A CA 1
ATOM 673 C C . LYS A 1 94 ? 8.704 7.622 3.929 1.00 97.31 94 LYS A C 1
ATOM 675 O O . LYS A 1 94 ? 9.930 7.560 3.983 1.00 97.31 94 LYS A O 1
ATOM 680 N N . ALA A 1 95 ? 7.919 7.525 5.002 1.00 97.44 95 ALA A N 1
ATOM 681 C CA . ALA A 1 95 ? 8.437 7.216 6.331 1.00 97.44 95 ALA A CA 1
ATOM 682 C C . ALA A 1 95 ? 8.800 5.732 6.473 1.00 97.44 95 ALA A C 1
ATOM 684 O O . ALA A 1 95 ? 9.828 5.421 7.065 1.00 97.44 95 ALA A O 1
ATOM 685 N N . TYR A 1 96 ? 7.987 4.831 5.913 1.00 97.62 96 TYR A N 1
ATOM 686 C CA . TYR A 1 96 ? 8.217 3.390 6.014 1.00 97.62 96 TYR A CA 1
ATOM 687 C C . TYR A 1 96 ? 9.417 2.924 5.172 1.00 97.62 96 TYR A C 1
ATOM 689 O O . TYR A 1 96 ? 10.267 2.197 5.676 1.00 97.62 96 TYR A O 1
ATOM 697 N N . VAL A 1 97 ? 9.544 3.392 3.921 1.00 97.62 97 VAL A N 1
ATOM 698 C CA . VAL A 1 97 ? 10.763 3.209 3.112 1.00 97.62 97 VAL A CA 1
ATOM 699 C C . VAL A 1 97 ? 11.330 4.570 2.693 1.00 97.62 97 VAL A C 1
ATOM 701 O O . VAL A 1 97 ? 10.924 5.135 1.667 1.00 97.62 97 VAL A O 1
ATOM 704 N N . PRO A 1 98 ? 12.326 5.093 3.429 1.00 96.81 98 PRO A N 1
ATOM 705 C CA . PRO A 1 98 ? 13.058 6.284 3.020 1.00 96.81 98 PRO A CA 1
ATOM 706 C C . PRO A 1 98 ? 13.702 6.104 1.639 1.00 96.81 98 PRO A C 1
ATOM 708 O O . PRO A 1 98 ? 14.378 5.113 1.366 1.00 96.81 98 PRO A O 1
ATOM 711 N N . GLY A 1 99 ? 13.491 7.075 0.748 1.00 95.44 99 GLY A N 1
ATOM 712 C CA . GLY A 1 99 ? 13.972 6.996 -0.636 1.00 95.44 99 GLY A CA 1
ATOM 713 C C . GLY A 1 99 ? 13.113 6.115 -1.553 1.00 95.44 99 GLY A C 1
ATOM 714 O O . GLY A 1 99 ? 13.565 5.718 -2.630 1.00 95.44 99 GLY A O 1
ATOM 715 N N . THR A 1 100 ? 11.877 5.787 -1.162 1.00 97.62 100 THR A N 1
ATOM 716 C CA . THR A 1 100 ? 10.896 5.243 -2.110 1.00 97.62 100 THR A CA 1
ATOM 717 C C . THR A 1 100 ? 10.642 6.205 -3.277 1.00 97.62 100 THR A C 1
ATOM 719 O O . THR A 1 100 ? 10.559 7.419 -3.092 1.00 97.62 100 THR A O 1
ATOM 722 N N . LYS A 1 101 ? 10.487 5.649 -4.485 1.00 96.75 101 LYS A N 1
ATOM 723 C CA . LYS A 1 101 ? 10.028 6.381 -5.681 1.00 96.75 101 LYS A CA 1
ATOM 724 C C . LYS A 1 101 ? 8.500 6.556 -5.709 1.00 96.75 101 LYS A C 1
ATOM 726 O O . LYS A 1 101 ? 7.990 7.298 -6.542 1.00 96.75 101 LYS A O 1
ATOM 731 N N . MET A 1 102 ? 7.761 5.890 -4.816 1.00 97.50 102 MET A N 1
ATOM 732 C CA . MET A 1 102 ? 6.303 6.003 -4.731 1.00 97.50 102 MET A CA 1
ATOM 733 C C . MET A 1 102 ? 5.902 7.355 -4.129 1.00 97.50 102 MET A C 1
ATOM 735 O O . MET A 1 102 ? 5.958 7.555 -2.916 1.00 97.50 102 MET A O 1
ATOM 739 N N . 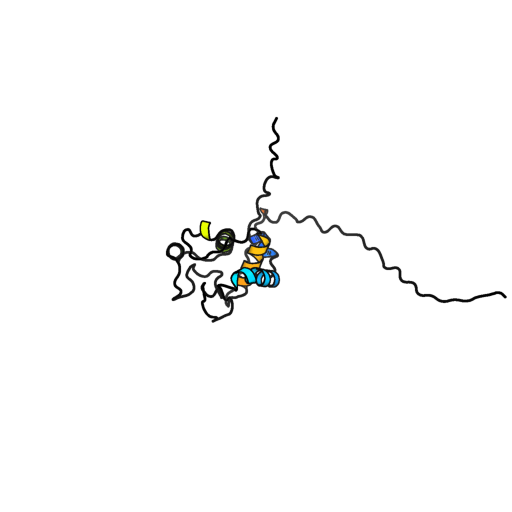ALA A 1 103 ? 5.467 8.279 -4.986 1.00 95.75 103 ALA A N 1
ATOM 740 C CA . ALA A 1 103 ? 4.970 9.596 -4.598 1.00 95.75 103 ALA A CA 1
ATOM 741 C C . ALA A 1 103 ? 3.499 9.530 -4.146 1.00 95.75 103 ALA A C 1
ATOM 743 O O . ALA A 1 103 ? 2.598 10.022 -4.820 1.00 95.75 103 ALA A O 1
ATOM 744 N N . PHE A 1 104 ? 3.255 8.894 -3.001 1.00 97.94 104 PHE A N 1
ATOM 745 C CA . PHE A 1 104 ? 1.928 8.779 -2.402 1.00 97.94 104 PHE A CA 1
ATOM 746 C C . PHE A 1 104 ? 1.946 9.299 -0.964 1.00 97.94 104 PHE A C 1
ATOM 748 O O . PHE A 1 104 ? 2.834 8.951 -0.188 1.00 97.94 104 PHE A O 1
ATOM 755 N N . ALA A 1 105 ? 0.967 10.136 -0.611 1.00 97.44 105 ALA A N 1
ATOM 756 C CA . ALA A 1 105 ? 0.898 10.767 0.708 1.00 97.44 105 ALA A CA 1
ATOM 757 C C . ALA A 1 105 ? 0.540 9.783 1.836 1.00 97.44 105 ALA A C 1
ATOM 759 O O . ALA A 1 105 ? 0.868 10.041 2.991 1.00 97.44 105 ALA A O 1
ATOM 760 N N . GLY A 1 106 ? -0.106 8.664 1.497 1.00 97.75 106 GLY A N 1
ATOM 761 C CA . GLY A 1 106 ? -0.644 7.703 2.45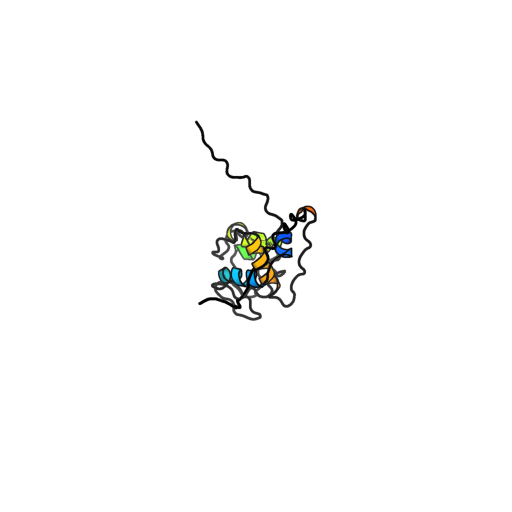4 1.00 97.75 106 GLY A CA 1
ATOM 762 C C . GLY A 1 106 ? -2.161 7.815 2.634 1.00 97.75 106 GLY A C 1
ATOM 763 O O . GLY A 1 106 ? -2.822 8.701 2.089 1.00 97.75 106 GLY A O 1
ATOM 764 N N . ILE A 1 107 ? -2.717 6.876 3.394 1.00 98.12 107 ILE A N 1
ATOM 765 C CA . ILE A 1 107 ? -4.129 6.774 3.762 1.00 98.12 107 ILE A CA 1
ATOM 766 C C . ILE A 1 107 ? -4.202 6.889 5.283 1.00 98.12 107 ILE A C 1
ATOM 768 O O . ILE A 1 107 ? -3.778 5.991 6.009 1.00 98.12 107 ILE A O 1
ATOM 772 N N . THR A 1 108 ? -4.750 7.995 5.780 1.00 95.88 108 THR A N 1
ATOM 773 C CA . THR A 1 108 ? -4.800 8.280 7.222 1.00 95.88 108 THR A CA 1
ATOM 774 C C . THR A 1 108 ? -5.846 7.451 7.958 1.00 95.88 108 THR A C 1
ATOM 776 O O . THR A 1 108 ? -5.624 7.093 9.112 1.00 95.88 108 THR A O 1
ATOM 779 N N . LYS A 1 109 ? -6.955 7.097 7.298 1.00 96.62 109 LYS A N 1
ATOM 780 C CA . LYS A 1 109 ? -8.035 6.322 7.918 1.00 96.62 109 LYS A CA 1
ATOM 781 C C . LYS A 1 109 ? -7.710 4.823 7.955 1.00 96.62 109 LYS A C 1
ATOM 783 O O . LYS A 1 109 ? -7.511 4.237 6.884 1.00 96.62 109 LYS A O 1
ATOM 788 N N . PRO A 1 110 ? -7.687 4.187 9.137 1.00 96.50 110 PRO A N 1
ATOM 789 C CA . PRO A 1 110 ? -7.394 2.762 9.264 1.00 96.50 110 PRO A CA 1
ATOM 790 C C . PRO A 1 110 ? -8.417 1.873 8.549 1.00 96.50 110 PRO A C 1
ATOM 792 O O . PRO A 1 110 ? -8.032 0.864 7.962 1.00 96.50 110 PRO A O 1
ATOM 795 N N . GLU A 1 111 ? -9.691 2.266 8.497 1.00 97.12 111 GLU A N 1
ATOM 796 C CA . GLU A 1 111 ? -10.742 1.517 7.802 1.00 97.12 111 GLU A CA 1
ATOM 797 C C . GLU A 1 111 ? -10.506 1.480 6.289 1.00 97.12 111 GLU A C 1
ATOM 799 O O . GLU A 1 111 ? -10.714 0.452 5.648 1.00 97.12 111 GLU A O 1
ATOM 804 N N . GLU A 1 112 ? -10.043 2.591 5.706 1.00 98.38 112 GLU A N 1
ATOM 805 C CA . GLU A 1 112 ? -9.709 2.649 4.280 1.00 98.38 112 GLU A CA 1
ATOM 806 C C . GLU A 1 112 ? -8.464 1.806 3.973 1.00 98.38 112 GLU A C 1
ATOM 808 O O . GLU A 1 112 ? -8.435 1.115 2.952 1.00 98.38 112 GLU A O 1
ATOM 813 N N . ARG A 1 113 ? -7.460 1.810 4.867 1.00 98.44 113 ARG A N 1
ATOM 814 C CA . ARG A 1 113 ? -6.285 0.930 4.754 1.00 98.44 113 ARG A CA 1
ATOM 815 C C . ARG A 1 113 ? -6.690 -0.538 4.824 1.00 98.44 113 ARG A C 1
ATOM 817 O O . ARG A 1 113 ? -6.334 -1.302 3.934 1.00 98.44 113 ARG A O 1
ATOM 824 N N . ALA A 1 114 ? -7.477 -0.925 5.824 1.00 98.38 114 ALA A N 1
ATOM 825 C CA . ALA A 1 114 ? -7.965 -2.292 5.966 1.00 98.38 114 ALA A CA 1
ATOM 826 C C . ALA A 1 114 ? -8.776 -2.738 4.743 1.00 98.38 114 ALA A C 1
ATOM 828 O O . ALA A 1 114 ? -8.567 -3.838 4.238 1.00 98.38 114 ALA A O 1
ATOM 829 N N . ALA A 1 115 ? -9.647 -1.868 4.220 1.00 98.62 115 ALA A N 1
ATOM 830 C CA . ALA A 1 115 ? -10.432 -2.154 3.026 1.00 98.62 115 ALA A CA 1
ATOM 831 C C . ALA A 1 115 ? -9.542 -2.423 1.802 1.00 98.62 115 ALA A C 1
ATOM 833 O O . ALA A 1 115 ? -9.707 -3.455 1.151 1.00 98.62 115 ALA A O 1
ATOM 834 N N . VAL A 1 116 ? -8.573 -1.548 1.494 1.00 98.81 116 VAL A N 1
ATOM 835 C CA . VAL A 1 116 ? -7.694 -1.758 0.326 1.00 98.81 116 VAL A CA 1
ATOM 836 C C . VAL A 1 116 ? -6.760 -2.953 0.512 1.00 98.81 116 VAL A C 1
ATOM 838 O O . VAL A 1 116 ? -6.521 -3.681 -0.446 1.00 98.81 116 VAL A O 1
ATOM 841 N N . ILE A 1 117 ? -6.290 -3.219 1.734 1.00 98.69 117 ILE A N 1
ATOM 842 C CA . ILE A 1 117 ? -5.500 -4.416 2.048 1.00 98.69 117 ILE A CA 1
ATOM 843 C C . ILE A 1 117 ? -6.340 -5.683 1.833 1.00 98.69 117 ILE A C 1
ATOM 845 O O . ILE A 1 117 ? -5.868 -6.622 1.196 1.00 98.69 117 ILE A O 1
ATOM 849 N N . GLY A 1 118 ? -7.597 -5.700 2.290 1.00 98.44 118 GLY A N 1
ATOM 850 C CA . GLY A 1 118 ? -8.529 -6.805 2.051 1.00 98.44 118 GLY A CA 1
ATOM 851 C C . GLY A 1 118 ? -8.812 -7.024 0.562 1.00 98.44 118 GLY A C 1
ATOM 852 O O . GLY A 1 118 ? -8.790 -8.160 0.088 1.00 98.44 118 GLY A O 1
ATOM 853 N N . TYR A 1 119 ? -8.991 -5.942 -0.200 1.00 98.69 119 TYR A N 1
ATOM 854 C CA . TYR A 1 119 ? -9.118 -6.009 -1.657 1.00 98.69 119 TYR A CA 1
ATOM 855 C C . TYR A 1 119 ? -7.862 -6.583 -2.324 1.00 98.69 119 TYR A C 1
ATOM 857 O O . TYR A 1 119 ? -7.973 -7.520 -3.111 1.00 98.69 119 TYR A O 1
ATOM 865 N N . LEU A 1 120 ? -6.667 -6.095 -1.982 1.00 98.69 120 LEU A N 1
ATOM 866 C CA . LEU A 1 120 ? -5.409 -6.622 -2.524 1.00 98.69 120 LEU A CA 1
ATOM 867 C C . LEU A 1 120 ? -5.204 -8.096 -2.161 1.00 98.69 120 LEU A C 1
ATOM 869 O O . LEU A 1 120 ? -4.756 -8.871 -3.000 1.00 98.69 120 LEU A O 1
ATOM 873 N N . ASN A 1 121 ? -5.591 -8.504 -0.950 1.00 98.38 121 ASN A N 1
ATOM 874 C CA . ASN A 1 121 ? -5.538 -9.903 -0.537 1.00 98.38 121 ASN A CA 1
ATOM 875 C C . ASN A 1 121 ? -6.467 -10.774 -1.398 1.00 98.38 121 ASN A C 1
ATOM 877 O O . ASN A 1 121 ? -6.082 -11.869 -1.791 1.00 98.38 121 ASN A O 1
ATOM 881 N N . SER A 1 122 ? -7.653 -10.267 -1.765 1.00 98.12 122 SER A N 1
ATOM 882 C CA . SER A 1 122 ? -8.570 -10.956 -2.690 1.00 98.12 122 SER A CA 1
ATOM 883 C C . SER A 1 122 ? -8.041 -11.048 -4.130 1.00 98.12 122 SER A C 1
ATOM 885 O O . SER A 1 122 ? -8.468 -11.909 -4.897 1.00 98.12 122 SER A O 1
ATOM 887 N N . LYS A 1 123 ? -7.086 -10.189 -4.508 1.00 98.38 123 LYS A N 1
ATOM 888 C CA . LYS A 1 123 ? -6.413 -10.190 -5.814 1.00 98.38 123 LYS A CA 1
ATOM 889 C C . LYS A 1 123 ? -5.177 -11.088 -5.779 1.00 98.38 123 LYS A C 1
ATOM 891 O O . LYS A 1 123 ? -4.057 -10.636 -5.997 1.00 98.38 123 LYS A O 1
ATOM 896 N N . SER A 1 124 ? -5.386 -12.368 -5.490 1.00 97.50 124 SER A N 1
ATOM 897 C CA . SER A 1 124 ? -4.335 -13.385 -5.401 1.00 97.50 124 SER A CA 1
ATOM 898 C C . SER A 1 124 ? -4.906 -14.774 -5.692 1.00 97.50 124 SER A C 1
ATOM 900 O O . SER A 1 124 ? -6.072 -15.034 -5.405 1.00 97.50 124 SER A O 1
ATOM 902 N N . ASP A 1 125 ? -4.081 -15.682 -6.215 1.00 96.94 125 ASP A N 1
ATOM 903 C CA . ASP A 1 125 ? -4.406 -17.118 -6.263 1.00 96.94 125 ASP A CA 1
ATOM 904 C C . ASP A 1 125 ? -4.278 -17.778 -4.877 1.00 96.94 125 ASP A C 1
ATOM 906 O O . ASP A 1 125 ? -4.833 -18.847 -4.621 1.00 96.94 125 ASP A O 1
ATOM 910 N N . HIS A 1 126 ? -3.541 -17.131 -3.972 1.00 95.31 126 HIS A N 1
ATOM 911 C CA . HIS A 1 126 ? -3.260 -17.594 -2.619 1.00 95.31 126 HIS A CA 1
ATOM 912 C C . HIS A 1 126 ? -3.531 -16.460 -1.620 1.00 95.31 126 HIS A C 1
ATOM 914 O O . HIS A 1 126 ? -2.585 -15.912 -1.047 1.00 95.31 126 HIS A O 1
ATOM 920 N N . PRO A 1 127 ? -4.799 -16.041 -1.443 1.00 95.88 127 PRO A N 1
ATOM 921 C CA . PRO A 1 127 ? -5.146 -15.057 -0.424 1.00 95.88 127 PRO A CA 1
ATOM 922 C C . PRO A 1 127 ? -4.731 -15.577 0.956 1.00 95.88 127 PRO A C 1
ATOM 924 O O . PRO A 1 127 ? -4.977 -16.738 1.294 1.00 95.88 127 PRO A O 1
ATOM 927 N N . LEU A 1 128 ? -4.115 -14.721 1.772 1.00 96.19 128 LEU A N 1
ATOM 928 C CA . LEU A 1 128 ? -3.782 -15.082 3.145 1.00 96.19 128 LEU A CA 1
ATOM 929 C C . LEU A 1 128 ? -5.055 -15.131 4.001 1.00 96.19 128 LEU A C 1
ATOM 931 O O . LEU A 1 128 ? -5.936 -14.278 3.829 1.00 96.19 128 LEU A O 1
ATOM 935 N N . PRO A 1 129 ? -5.165 -16.082 4.947 1.00 94.88 129 PRO A N 1
ATOM 936 C CA . PRO A 1 129 ? -6.248 -16.063 5.919 1.00 94.88 129 PRO A CA 1
ATOM 937 C C . PRO A 1 129 ? -6.176 -14.772 6.736 1.00 94.88 129 PRO A C 1
ATOM 939 O O . PRO A 1 129 ? -5.092 -14.342 7.139 1.00 94.88 129 PRO A O 1
ATOM 942 N N . LEU A 1 130 ? -7.332 -14.150 6.977 1.00 91.25 130 LEU A N 1
ATOM 943 C CA . LEU A 1 130 ? -7.378 -12.954 7.809 1.00 91.25 130 LEU A CA 1
ATOM 944 C C . LEU A 1 130 ? -6.962 -13.311 9.246 1.00 91.25 130 LEU A C 1
ATOM 946 O O . LEU A 1 130 ? -7.416 -14.329 9.778 1.00 91.25 130 LEU A O 1
ATOM 950 N N . PRO A 1 131 ? -6.102 -12.498 9.877 1.00 86.62 131 PRO A N 1
ATOM 951 C CA . PRO A 1 131 ? -5.651 -12.734 11.239 1.00 86.62 131 PRO A CA 1
ATOM 952 C C . PRO A 1 131 ? -6.817 -12.574 12.226 1.00 86.62 131 PRO A C 1
ATOM 954 O O . PRO A 1 131 ? -7.713 -11.755 11.997 1.00 86.62 131 PRO A O 1
ATOM 957 N N . PRO A 1 132 ? -6.821 -13.328 13.339 1.00 84.56 132 PRO A N 1
ATOM 958 C CA . PRO A 1 132 ? -7.809 -13.128 14.387 1.00 84.56 132 PRO A CA 1
ATOM 959 C C . PRO A 1 132 ? -7.651 -11.735 15.004 1.00 84.56 132 PRO A C 1
ATOM 961 O O . PRO A 1 132 ? -6.535 -11.248 15.190 1.00 84.56 132 PRO A O 1
ATOM 964 N N . VAL A 1 133 ? -8.770 -11.106 15.366 1.00 83.00 133 VAL A N 1
ATOM 965 C CA . VAL A 1 133 ? -8.750 -9.844 16.116 1.00 83.00 133 VAL A CA 1
ATOM 966 C C . VAL A 1 133 ? -8.109 -10.104 17.485 1.00 83.00 133 VAL A C 1
ATOM 968 O O . VAL A 1 133 ? -8.589 -10.986 18.204 1.00 83.00 133 VAL A O 1
ATOM 971 N N . PRO A 1 134 ? -7.059 -9.360 17.886 1.00 74.19 134 PRO A N 1
ATOM 972 C CA . PRO A 1 134 ? -6.494 -9.480 19.224 1.00 74.19 134 PRO A CA 1
ATOM 973 C C . PRO A 1 134 ? -7.578 -9.273 20.287 1.00 74.19 134 PRO A C 1
ATOM 975 O O . PRO A 1 134 ? -8.358 -8.323 20.197 1.00 74.19 134 PRO A O 1
ATOM 978 N N . ALA A 1 135 ? -7.625 -10.143 21.300 1.00 63.41 135 ALA A N 1
ATOM 979 C CA . ALA A 1 135 ? -8.688 -10.168 22.313 1.00 63.41 135 ALA A CA 1
ATOM 980 C C . ALA A 1 135 ? -8.893 -8.816 23.029 1.00 63.41 135 ALA A C 1
ATOM 982 O O . ALA A 1 135 ? -10.008 -8.479 23.415 1.00 63.41 135 ALA A O 1
ATOM 983 N N . GLU A 1 136 ? -7.839 -8.006 23.137 1.00 59.19 136 GLU A N 1
ATOM 984 C CA . GLU A 1 136 ? -7.876 -6.677 23.757 1.00 59.19 136 GLU A CA 1
ATOM 985 C C . GLU A 1 136 ? -8.521 -5.600 22.863 1.00 59.19 136 GLU A C 1
ATOM 987 O O . GLU A 1 136 ? -9.127 -4.650 23.354 1.00 59.19 136 GLU A O 1
ATOM 992 N N . ALA A 1 137 ? -8.490 -5.779 21.538 1.00 58.41 137 ALA A N 1
ATOM 993 C CA . ALA A 1 137 ? -9.167 -4.903 20.578 1.00 58.41 137 ALA A CA 1
ATOM 994 C C . ALA A 1 137 ? -10.655 -5.261 20.378 1.00 58.41 137 ALA A C 1
ATOM 996 O O . ALA A 1 137 ? -11.418 -4.454 19.828 1.00 58.41 137 ALA A O 1
ATOM 997 N N . ALA A 1 138 ? -11.056 -6.453 20.838 1.00 51.53 138 ALA A N 1
ATOM 998 C CA . ALA A 1 138 ? -12.387 -7.042 20.706 1.00 51.53 138 ALA A CA 1
ATOM 999 C C . ALA A 1 138 ? -13.367 -6.663 21.835 1.00 51.53 138 ALA A C 1
ATOM 1001 O O . ALA A 1 138 ? -14.458 -7.233 21.901 1.00 51.53 138 ALA A O 1
ATOM 1002 N N . ALA A 1 139 ? -13.017 -5.707 22.709 1.00 49.94 139 ALA A N 1
ATOM 1003 C CA . ALA A 1 139 ? -13.955 -5.177 23.700 1.00 49.94 139 ALA A CA 1
ATOM 1004 C C . ALA A 1 139 ? -15.276 -4.767 23.012 1.00 49.94 139 ALA A C 1
ATOM 1006 O O . ALA A 1 139 ? -15.236 -4.150 21.938 1.00 49.94 139 ALA A O 1
ATOM 1007 N N . PRO A 1 140 ? -16.434 -5.161 23.574 1.00 45.28 140 PRO A N 1
ATOM 1008 C CA . PRO A 1 140 ? -17.682 -5.249 22.834 1.00 45.28 140 PRO A CA 1
ATOM 1009 C C . PRO A 1 140 ? -18.077 -3.892 22.262 1.00 45.28 140 PRO A C 1
ATOM 1011 O O . PRO A 1 140 ? -18.101 -2.882 22.966 1.00 45.28 140 PRO A O 1
ATOM 1014 N N . ALA A 1 141 ? -18.414 -3.886 20.971 1.00 49.56 141 ALA A N 1
ATOM 1015 C CA . ALA A 1 141 ? -19.152 -2.785 20.378 1.00 49.56 141 ALA A CA 1
ATOM 1016 C C . ALA A 1 141 ? -20.415 -2.541 21.226 1.00 49.56 141 ALA A C 1
ATOM 1018 O O . ALA A 1 141 ? -21.086 -3.518 21.581 1.00 49.56 141 ALA A O 1
ATOM 1019 N N . PRO A 1 142 ? -20.763 -1.287 21.572 1.00 43.59 142 PRO A N 1
ATOM 1020 C CA . PRO A 1 142 ? -22.065 -1.027 22.162 1.00 43.59 142 PRO A CA 1
ATOM 1021 C C . PRO A 1 142 ? -23.127 -1.560 21.195 1.00 43.59 142 PRO A C 1
ATOM 1023 O O . PRO A 1 142 ? -23.073 -1.298 19.991 1.00 43.59 142 PRO A O 1
ATOM 1026 N N . ALA A 1 143 ? -24.034 -2.379 21.731 1.00 43.44 143 ALA A N 1
ATOM 1027 C CA . ALA A 1 143 ? -25.129 -2.984 20.989 1.00 43.44 143 ALA A CA 1
ATOM 1028 C C . ALA A 1 143 ? -25.872 -1.923 20.156 1.00 43.44 143 ALA A C 1
ATOM 1030 O O . ALA A 1 143 ? -26.002 -0.782 20.615 1.00 43.44 143 ALA A O 1
ATOM 1031 N N . PRO A 1 144 ? -26.390 -2.263 18.960 1.00 40.03 144 PRO A N 1
ATOM 1032 C CA . PRO A 1 144 ? -27.282 -1.355 18.260 1.00 40.03 144 PRO A CA 1
ATOM 1033 C C . PRO A 1 144 ? -28.473 -1.067 19.176 1.00 40.03 144 PRO A C 1
ATOM 1035 O O . PRO A 1 144 ? -29.171 -1.986 19.608 1.00 40.03 144 PRO A O 1
ATOM 1038 N N . ALA A 1 145 ? -28.674 0.211 19.497 1.00 37.00 145 ALA A N 1
ATOM 1039 C CA . ALA A 1 145 ? -29.889 0.672 20.142 1.00 37.00 145 ALA A CA 1
ATOM 1040 C C . ALA A 1 145 ? -31.074 0.238 19.270 1.00 37.00 145 ALA A C 1
ATOM 1042 O O . ALA A 1 145 ? -31.223 0.680 18.130 1.00 37.00 145 ALA A O 1
ATOM 1043 N N . ALA A 1 146 ? -31.864 -0.695 19.791 1.00 39.28 146 ALA A N 1
ATOM 1044 C CA . ALA A 1 146 ? -33.141 -1.068 19.221 1.00 39.28 146 ALA A CA 1
ATOM 1045 C C . ALA A 1 146 ? -34.208 -0.030 19.604 1.00 39.28 146 ALA A C 1
ATOM 1047 O O . ALA A 1 146 ? -34.173 0.505 20.711 1.00 39.28 146 ALA A O 1
ATOM 1048 N N . ALA A 1 147 ? -35.176 0.122 18.694 1.00 34.81 147 ALA A N 1
ATOM 1049 C CA . ALA A 1 147 ? -36.369 0.978 18.709 1.00 34.81 147 ALA A CA 1
ATOM 1050 C C . ALA A 1 147 ? -36.083 2.460 18.389 1.00 34.81 147 ALA A C 1
ATOM 1052 O O . ALA A 1 147 ? -35.295 3.119 19.049 1.00 34.81 147 ALA A O 1
ATOM 1053 N N . ASP A 1 148 ? -36.645 3.020 17.319 1.00 34.88 148 ASP A N 1
ATOM 1054 C CA . ASP A 1 148 ? -38.096 3.150 17.177 1.00 34.88 148 ASP A CA 1
ATOM 1055 C C . ASP A 1 148 ? -38.651 2.606 15.848 1.00 34.88 148 ASP A C 1
ATOM 1057 O O . ASP A 1 148 ? -38.267 3.018 14.752 1.00 34.88 148 ASP A O 1
ATOM 1061 N N . ALA A 1 149 ? -39.589 1.668 15.972 1.00 36.09 149 ALA A N 1
ATOM 1062 C CA . ALA A 1 149 ? -40.492 1.274 14.908 1.00 36.09 149 ALA A CA 1
ATOM 1063 C C . ALA A 1 149 ? -41.724 2.187 14.974 1.00 36.09 149 ALA A C 1
ATOM 1065 O O . ALA A 1 149 ? -42.648 1.928 15.742 1.00 36.09 149 ALA A O 1
ATOM 1066 N N . ALA A 1 150 ? -41.756 3.227 14.142 1.00 37.09 150 ALA A N 1
ATOM 1067 C CA . ALA A 1 150 ? -42.979 3.967 13.859 1.00 37.09 150 ALA A CA 1
ATOM 1068 C C . ALA A 1 150 ? -43.637 3.399 12.589 1.00 37.09 150 ALA A C 1
ATOM 1070 O O . ALA A 1 150 ? -43.156 3.570 11.469 1.00 37.09 150 ALA A O 1
ATOM 1071 N N . THR A 1 151 ? -44.733 2.676 12.804 1.00 38.81 151 THR A N 1
ATOM 1072 C CA . THR A 1 151 ? -45.662 2.103 11.818 1.00 38.81 151 THR A CA 1
ATOM 1073 C C . THR A 1 151 ? -46.145 3.126 10.772 1.00 38.81 151 THR A C 1
ATOM 1075 O O . THR A 1 151 ? -46.441 4.266 11.132 1.00 38.81 151 THR A O 1
ATOM 1078 N N . PRO A 1 152 ? -46.326 2.736 9.492 1.00 39.84 152 PRO A N 1
ATOM 1079 C CA . PRO A 1 152 ? -46.915 3.600 8.472 1.00 39.84 152 PRO A CA 1
ATOM 1080 C C . PRO A 1 152 ? -48.442 3.683 8.622 1.00 39.84 152 PRO A C 1
ATOM 1082 O O . PRO A 1 152 ? -49.132 2.665 8.653 1.00 39.84 152 PRO A O 1
ATOM 1085 N N . ALA A 1 153 ? -48.988 4.900 8.648 1.00 37.62 153 ALA A N 1
ATOM 1086 C CA . ALA A 1 153 ? -50.419 5.134 8.480 1.00 37.62 153 ALA A CA 1
ATOM 1087 C C . ALA A 1 153 ? -50.715 5.487 7.015 1.00 37.62 153 ALA A C 1
ATOM 1089 O O . ALA A 1 153 ? -50.458 6.602 6.566 1.00 37.62 153 ALA A O 1
ATOM 1090 N N . ALA A 1 154 ? -51.284 4.532 6.279 1.00 37.34 154 ALA A N 1
ATOM 1091 C CA . ALA A 1 154 ? -52.021 4.780 5.047 1.00 37.34 154 ALA A CA 1
ATOM 1092 C C . ALA A 1 154 ? -53.451 4.261 5.241 1.00 37.34 154 ALA A C 1
ATOM 1094 O O . ALA A 1 154 ? -53.658 3.068 5.447 1.00 37.34 154 ALA A O 1
ATOM 1095 N N . ALA A 1 155 ? -54.433 5.159 5.174 1.00 43.38 155 ALA A N 1
ATOM 1096 C CA . ALA A 1 155 ? -55.845 4.813 5.067 1.00 43.38 155 ALA A CA 1
ATOM 1097 C C . ALA A 1 155 ? -56.445 5.590 3.890 1.00 43.38 155 ALA A C 1
ATOM 1099 O O . ALA A 1 155 ? -56.586 6.812 3.931 1.00 43.38 155 ALA A O 1
ATOM 1100 N N . THR A 1 156 ? -56.757 4.862 2.821 1.00 37.41 156 THR A N 1
ATOM 1101 C CA . THR A 1 156 ? -57.592 5.309 1.704 1.00 37.41 156 THR A CA 1
ATOM 1102 C C . THR A 1 156 ? -59.082 5.203 2.047 1.00 37.41 156 THR A C 1
ATOM 1104 O O . THR A 1 156 ? -59.499 4.381 2.858 1.00 37.41 156 THR A O 1
ATOM 1107 N N . ALA A 1 157 ? -59.856 6.067 1.393 1.00 45.41 157 ALA A N 1
ATOM 1108 C CA . ALA A 1 157 ? -61.262 6.414 1.590 1.00 45.41 157 ALA A CA 1
ATOM 1109 C C . ALA A 1 157 ? -62.308 5.288 1.436 1.00 45.41 157 ALA A C 1
ATOM 1111 O O . ALA A 1 157 ? -62.090 4.316 0.719 1.00 45.41 157 ALA A O 1
ATOM 1112 N N . THR A 1 158 ? -63.523 5.516 1.964 1.00 39.19 158 THR A N 1
ATOM 1113 C CA . THR A 1 158 ? -64.785 5.496 1.180 1.00 39.19 158 THR A CA 1
ATOM 1114 C C . THR A 1 158 ? -65.979 6.063 1.967 1.00 39.19 158 THR A C 1
ATOM 1116 O O . THR A 1 158 ? -66.015 6.054 3.191 1.00 39.19 158 THR A O 1
ATOM 1119 N N . ALA A 1 159 ? -66.925 6.626 1.213 1.00 47.62 159 ALA A N 1
ATOM 1120 C CA . ALA A 1 159 ? -68.026 7.501 1.614 1.00 47.62 159 ALA A CA 1
ATOM 1121 C C . ALA A 1 159 ? -69.372 6.780 1.849 1.00 47.62 159 ALA A C 1
ATOM 1123 O O . ALA A 1 159 ? -69.523 5.664 1.361 1.00 47.62 159 ALA A O 1
ATOM 1124 N N . LYS A 1 160 ? -70.340 7.472 2.502 1.00 43.91 160 LYS A N 1
ATOM 1125 C CA . LYS A 1 160 ? -71.821 7.578 2.265 1.00 43.91 160 LYS A CA 1
ATOM 1126 C C . LYS A 1 160 ? -72.509 7.994 3.589 1.00 43.91 160 LYS A C 1
ATOM 1128 O O . LYS A 1 160 ? -72.257 7.354 4.595 1.00 43.91 160 LYS A O 1
ATOM 1133 N N . GLY A 1 161 ? -73.397 8.979 3.734 1.00 40.81 161 GLY A N 1
ATOM 1134 C CA . GLY A 1 161 ? -74.000 10.007 2.886 1.00 40.81 161 GLY A CA 1
ATOM 1135 C C . GLY A 1 161 ? -75.095 10.748 3.695 1.00 40.81 161 GLY A C 1
ATOM 1136 O O . GLY A 1 161 ? -75.414 10.323 4.804 1.00 40.81 161 GLY A O 1
ATOM 1137 N N . GLY A 1 162 ? -75.706 11.798 3.126 1.00 41.16 162 GLY A N 1
ATOM 1138 C CA . GLY A 1 162 ? -77.079 12.206 3.477 1.00 41.16 162 GLY A CA 1
ATOM 1139 C C . GLY A 1 162 ? -77.362 13.695 3.750 1.00 41.16 162 GLY A C 1
ATOM 1140 O O . GLY A 1 162 ? -76.826 14.254 4.700 1.00 41.16 162 GLY A O 1
ATOM 1141 N N . LYS A 1 163 ? -78.355 14.207 2.990 1.00 43.38 163 LYS A N 1
ATOM 1142 C CA . LYS A 1 163 ? -79.130 15.477 3.035 1.00 43.38 163 LYS A CA 1
ATOM 1143 C C . LYS A 1 163 ? -78.474 16.705 2.379 1.00 43.38 163 LYS A C 1
ATOM 1145 O O . LYS A 1 163 ? -77.359 17.052 2.730 1.00 43.38 163 LYS A O 1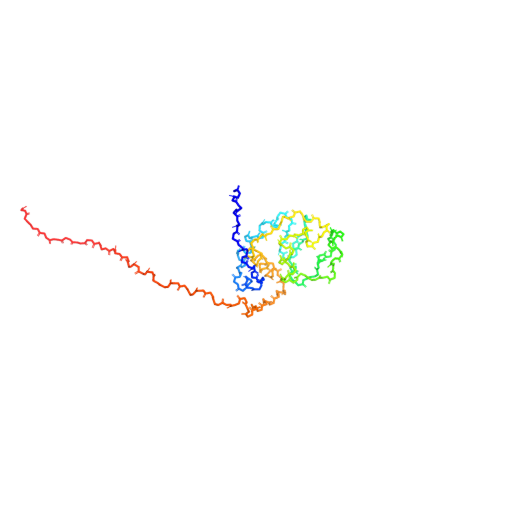
ATOM 1150 N N . LEU A 1 164 ? -79.102 17.400 1.421 1.00 37.34 164 LEU A N 1
ATOM 1151 C CA . LEU A 1 164 ? -80.501 17.461 0.947 1.00 37.34 164 LEU A CA 1
ATOM 1152 C C . LEU A 1 164 ? -80.617 17.239 -0.566 1.00 37.34 164 LEU A C 1
ATOM 1154 O O . LEU A 1 164 ? -79.635 17.540 -1.275 1.00 37.34 164 LEU A O 1
#

Sequence (164 aa):
EEVATAGPAAVADKPIEFYLASASVDKGAEVFKKCGACHNAEKGGANGIGPNLYGVVGGPHDHVAGFSYSDGMMKTASAKWDFAALNAWLTNPKAYVPGTKMAFAGITKPEERAAVIGYLNSKSDHPLPLPPVPAEAAAPAPAPAAADAATPAAATATAKGGKL

pLDDT: mean 82.35, std 23.81, range [34.06, 98.81]

Radius of gyration: 24.62 Å; Cα contacts (8 Å, |Δi|>4): 213; chains: 1; bounding box: 98×52×47 Å

Mean predicted aligned error: 11.74 Å

Solvent-accessible surface area (backbone atoms only — not comparable to full-atom values): 10181 Å² total; per-residue (Å²): 133,87,84,82,82,79,69,82,77,79,73,79,79,72,62,64,38,56,38,43,78,72,40,42,48,68,61,3,53,60,52,42,59,81,45,52,88,32,33,37,53,52,85,91,46,61,66,60,86,33,61,44,39,42,43,40,50,66,24,40,65,60,67,54,84,90,58,88,72,33,74,32,46,60,77,41,36,91,41,53,30,39,75,65,52,46,48,49,34,45,41,29,32,53,78,65,31,57,67,47,75,67,92,53,86,48,44,86,51,63,60,57,44,20,7,28,51,48,25,38,27,67,29,36,99,67,52,70,81,81,65,76,56,55,76,83,73,59,63,78,74,80,72,81,84,76,82,87,87,80,80,86,90,82,83,82,86,88,90,89,86,87,89,133

Foldseek 3Di:
DDDDPDDPDDPPDFDLLLLLVVADLVLLVVLCVLVVVQEALADPDQHGVHGHLQAQEQAFLPNDPPDDWWPQSVVRRVPGRYLRLQLVCQQAVCVSGPRGPDPDRHDPDSNNSSRNSNNSLVRYPDRDDRDHRPPVSPPDDPDPDDDDDDDDDDDDDDDDDDDD